Protein AF-A0A957ALJ3-F1 (afdb_monomer_lite)

Foldseek 3Di:
DDDDDPPPPVDPDDDPVLVVVLVVVVVPDPDDDDPVNNVVSSVVVVVVVVVVVVPPDDDDD

Sequence (61 aa):
MTSGDPTETGGIRLSDDDVAYLMNVLRNSSQPVTTQQLIDVLRRQSDQQRGDADGQHSGEA

Radius of gyration: 17.33 Å; chains: 1; bounding box: 33×57×35 Å

Secondary structure (DSSP, 8-state):
-----TT-S---PPPHHHHHHHHHHHHH-SSPPPHHHHHHHHHHHHHHHHHHHTTS-----

Structure (mmCIF, N/CA/C/O backbone):
data_AF-A0A957ALJ3-F1
#
_entry.id   AF-A0A957ALJ3-F1
#
loop_
_atom_site.group_PDB
_atom_site.id
_atom_site.type_symbol
_atom_site.label_atom_id
_atom_site.label_alt_id
_atom_site.label_comp_id
_atom_site.label_asym_id
_atom_site.label_entity_id
_atom_site.label_seq_id
_atom_site.pdbx_PDB_ins_code
_atom_site.Cartn_x
_atom_site.Cartn_y
_atom_site.Cartn_z
_atom_site.occupancy
_atom_site.B_iso_or_equiv
_atom_site.auth_seq_id
_atom_site.auth_comp_id
_atom_site.auth_asym_id
_atom_site.auth_atom_id
_atom_site.pdbx_PDB_model_num
ATOM 1 N N . MET A 1 1 ? 22.077 30.836 -10.066 1.00 40.66 1 MET A N 1
ATOM 2 C CA . MET A 1 1 ? 20.841 30.475 -9.343 1.00 40.66 1 MET A CA 1
ATOM 3 C C . MET A 1 1 ? 20.118 29.484 -10.238 1.00 40.66 1 MET A C 1
ATOM 5 O O . MET A 1 1 ? 19.526 29.907 -11.217 1.00 40.66 1 MET A O 1
ATOM 9 N N . THR A 1 2 ? 20.343 28.184 -10.033 1.00 46.19 2 THR A N 1
ATOM 10 C CA . THR A 1 2 ? 19.735 27.133 -10.862 1.00 46.19 2 THR A CA 1
ATOM 11 C C . THR A 1 2 ? 18.404 26.749 -10.226 1.00 46.19 2 THR A C 1
ATOM 13 O O . THR A 1 2 ? 18.368 26.356 -9.060 1.00 46.19 2 THR A O 1
ATOM 16 N N . SER A 1 3 ? 17.310 26.984 -10.943 1.00 49.06 3 SER A N 1
ATOM 17 C CA . SER A 1 3 ? 15.963 26.617 -10.520 1.00 49.06 3 SER A CA 1
ATOM 18 C C . SER A 1 3 ? 15.820 25.108 -10.696 1.00 49.06 3 SER A C 1
ATOM 20 O O . SER A 1 3 ? 15.630 24.638 -11.812 1.00 49.06 3 SER A O 1
ATOM 22 N N . GLY A 1 4 ? 15.987 24.348 -9.613 1.00 54.28 4 GLY A N 1
ATOM 23 C CA . GLY A 1 4 ? 15.591 22.943 -9.587 1.00 54.28 4 GLY A CA 1
ATOM 24 C C . GLY A 1 4 ? 14.072 22.873 -9.687 1.00 54.28 4 GLY A C 1
ATOM 25 O O . GLY A 1 4 ? 13.375 23.413 -8.828 1.00 54.28 4 GLY A O 1
ATOM 26 N N . ASP A 1 5 ? 13.571 22.281 -10.763 1.00 54.25 5 ASP A N 1
ATOM 27 C CA . ASP A 1 5 ? 12.149 22.053 -10.966 1.00 54.25 5 ASP A CA 1
ATOM 28 C C . ASP A 1 5 ? 11.636 21.038 -9.915 1.00 54.25 5 ASP A C 1
ATOM 30 O O . ASP A 1 5 ? 12.198 19.947 -9.799 1.00 54.25 5 ASP A O 1
ATOM 34 N N . PRO A 1 6 ? 10.610 21.364 -9.107 1.00 56.59 6 PRO A N 1
ATOM 35 C CA . PRO A 1 6 ? 10.102 20.472 -8.063 1.00 56.59 6 PRO A CA 1
ATOM 36 C C . PRO A 1 6 ? 9.298 19.272 -8.602 1.00 56.59 6 PRO A C 1
ATOM 38 O O . PRO A 1 6 ? 8.767 18.504 -7.799 1.00 56.59 6 PRO A O 1
ATOM 41 N N . THR A 1 7 ? 9.167 19.099 -9.924 1.00 52.28 7 THR A N 1
ATOM 42 C CA . THR A 1 7 ? 8.336 18.041 -10.524 1.00 52.28 7 THR A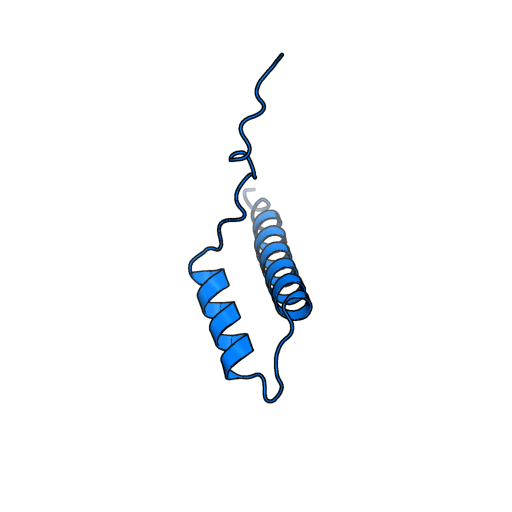 CA 1
ATOM 43 C C . THR A 1 7 ? 9.101 16.787 -10.943 1.00 52.28 7 THR A C 1
ATOM 45 O O . THR A 1 7 ? 8.464 15.757 -11.153 1.00 52.28 7 THR A O 1
ATOM 48 N N . GLU A 1 8 ? 10.440 16.776 -10.912 1.00 48.38 8 GLU A N 1
ATOM 49 C CA . GLU A 1 8 ? 11.232 15.532 -10.972 1.00 48.38 8 GLU A CA 1
ATOM 50 C C . GLU A 1 8 ? 11.269 14.816 -9.609 1.00 48.38 8 GLU A C 1
ATOM 52 O O . GLU A 1 8 ? 12.304 14.397 -9.094 1.00 48.38 8 GLU A O 1
ATOM 57 N N . THR A 1 9 ? 10.098 14.606 -9.011 1.00 53.22 9 THR A N 1
ATOM 58 C CA . THR A 1 9 ? 9.930 13.358 -8.267 1.00 53.22 9 THR A CA 1
ATOM 59 C C . THR A 1 9 ? 9.754 12.312 -9.350 1.00 53.22 9 THR A C 1
ATOM 61 O O . THR A 1 9 ? 8.785 12.384 -10.098 1.00 53.22 9 THR A O 1
ATOM 64 N N . GLY A 1 10 ? 10.709 11.392 -9.514 1.00 52.38 10 GLY A N 1
ATOM 65 C CA . GLY A 1 10 ? 10.506 10.201 -10.339 1.00 52.38 10 GLY A CA 1
ATOM 66 C C . GLY A 1 10 ? 9.254 9.500 -9.825 1.00 52.38 10 GLY A C 1
ATOM 67 O O . GLY A 1 10 ? 9.307 8.785 -8.827 1.00 52.38 10 GLY A O 1
ATOM 68 N N . GLY A 1 11 ? 8.107 9.855 -10.403 1.00 57.94 11 GLY A N 1
ATOM 69 C CA . GLY A 1 11 ? 6.817 9.626 -9.786 1.00 57.94 11 GLY A CA 1
ATOM 70 C C . GLY A 1 11 ? 6.607 8.134 -9.710 1.00 57.94 11 GLY A C 1
ATOM 71 O O . GLY A 1 11 ? 6.593 7.471 -10.747 1.00 57.94 11 GLY A O 1
ATOM 72 N N . ILE A 1 12 ? 6.478 7.607 -8.494 1.00 69.88 12 ILE A N 1
ATOM 73 C CA . ILE A 1 12 ? 6.115 6.209 -8.300 1.00 69.88 12 ILE A CA 1
ATOM 74 C C . ILE A 1 12 ? 4.745 6.040 -8.957 1.00 69.88 12 ILE A C 1
ATOM 76 O O . ILE A 1 12 ? 3.728 6.505 -8.442 1.00 69.88 12 ILE A O 1
ATOM 80 N N . ARG A 1 13 ? 4.742 5.450 -10.152 1.00 80.38 13 ARG A N 1
ATOM 81 C CA . ARG A 1 13 ? 3.537 5.111 -10.897 1.00 80.38 13 ARG A CA 1
ATOM 82 C C . ARG A 1 13 ? 3.109 3.729 -10.451 1.00 80.38 13 ARG A C 1
ATOM 84 O O . ARG A 1 13 ? 3.847 2.769 -10.637 1.00 80.38 13 ARG A O 1
ATOM 91 N N . LEU A 1 14 ? 1.923 3.662 -9.866 1.00 82.69 14 LEU A N 1
ATOM 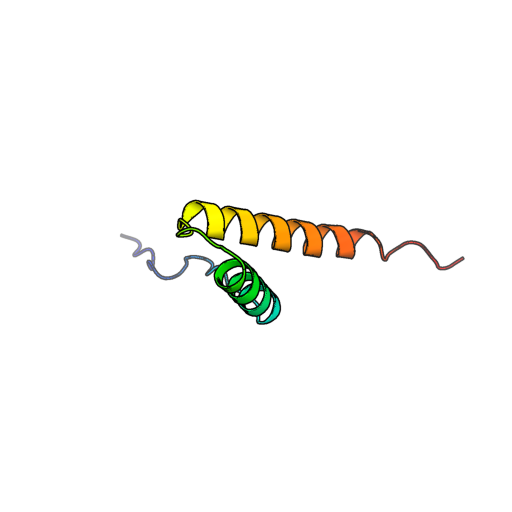92 C CA . LEU A 1 14 ? 1.257 2.399 -9.593 1.00 82.69 14 LEU A CA 1
ATOM 93 C C . LEU A 1 14 ? 0.729 1.835 -10.913 1.00 82.69 14 LEU A C 1
ATOM 95 O O . LEU A 1 14 ? 0.148 2.576 -11.712 1.00 82.69 14 LEU A O 1
ATOM 99 N N . SER A 1 15 ? 0.958 0.547 -11.142 1.00 87.88 15 SER A N 1
ATOM 100 C CA . SER A 1 15 ? 0.323 -0.199 -12.226 1.00 87.88 15 SER A CA 1
ATOM 101 C C . SER A 1 15 ? -1.139 -0.513 -11.891 1.00 87.88 15 SER A C 1
ATOM 103 O O . SER A 1 15 ? -1.561 -0.418 -10.735 1.00 87.88 15 SER A O 1
ATOM 105 N N . ASP A 1 16 ? -1.927 -0.910 -12.892 1.00 90.19 16 ASP A N 1
ATOM 106 C CA . ASP A 1 16 ? -3.300 -1.380 -12.670 1.00 90.19 16 ASP A CA 1
ATOM 107 C C . ASP A 1 16 ? -3.352 -2.579 -11.703 1.00 90.19 16 ASP A C 1
ATOM 109 O O . ASP A 1 16 ? -4.246 -2.647 -10.856 1.00 90.19 16 ASP A O 1
ATOM 113 N N . ASP A 1 17 ? -2.359 -3.475 -11.755 1.00 89.50 17 ASP A N 1
ATOM 114 C CA . ASP A 1 17 ? -2.226 -4.604 -10.825 1.00 89.50 17 ASP A CA 1
ATOM 115 C C . ASP A 1 17 ? -1.976 -4.148 -9.380 1.00 89.50 17 ASP A C 1
ATOM 117 O O . ASP A 1 17 ? -2.554 -4.699 -8.438 1.00 89.50 17 ASP A O 1
ATOM 121 N N . ASP A 1 18 ? -1.157 -3.111 -9.182 1.00 87.94 18 ASP A N 1
ATOM 122 C CA . ASP A 1 18 ? -0.911 -2.533 -7.855 1.00 87.94 18 ASP A CA 1
ATOM 123 C C . ASP A 1 18 ? -2.192 -1.922 -7.273 1.00 87.94 18 ASP A C 1
ATOM 125 O O . ASP A 1 18 ? -2.514 -2.108 -6.096 1.00 87.94 18 ASP A O 1
ATOM 129 N N . VAL A 1 19 ? -2.978 -1.228 -8.104 1.00 90.81 19 VAL A N 1
ATOM 130 C CA . VAL A 1 19 ? -4.261 -0.637 -7.696 1.00 90.81 19 VAL A CA 1
ATOM 131 C C . VAL A 1 19 ? -5.287 -1.721 -7.366 1.00 90.81 19 VAL A C 1
ATOM 133 O O . VAL A 1 19 ? -5.970 -1.627 -6.342 1.00 90.81 19 VAL A O 1
ATOM 136 N N . ALA A 1 20 ? -5.395 -2.763 -8.191 1.00 92.69 20 ALA A N 1
ATOM 137 C CA . ALA A 1 20 ? -6.309 -3.877 -7.954 1.00 92.69 20 ALA A CA 1
ATOM 138 C C . ALA A 1 20 ? -5.987 -4.599 -6.638 1.00 92.69 20 ALA A C 1
ATOM 140 O O . ALA A 1 20 ? -6.887 -4.874 -5.834 1.00 92.69 20 ALA A O 1
ATOM 141 N N . TYR A 1 21 ? -4.702 -4.843 -6.378 1.00 90.44 21 TYR A N 1
ATOM 142 C CA . TYR A 1 21 ? -4.245 -5.435 -5.128 1.00 90.44 21 TYR A CA 1
ATOM 143 C C . TYR A 1 21 ? -4.550 -4.540 -3.923 1.00 90.44 21 TYR A C 1
ATOM 145 O O . TYR A 1 21 ? -5.109 -5.016 -2.930 1.00 90.44 21 TYR A O 1
ATOM 153 N N . LEU A 1 22 ? -4.28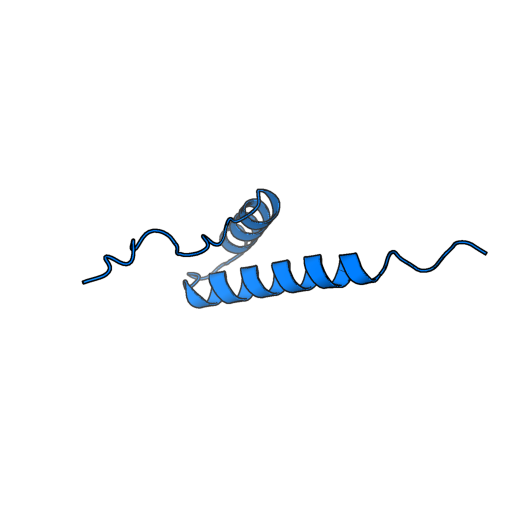7 -3.234 -4.024 1.00 90.31 22 LEU A N 1
ATOM 154 C CA . LEU A 1 22 ? -4.589 -2.275 -2.962 1.00 90.31 22 LEU A CA 1
ATOM 155 C C . LEU A 1 22 ? -6.082 -2.260 -2.615 1.00 90.31 22 LEU A C 1
ATOM 157 O O . LEU A 1 22 ? -6.458 -2.293 -1.442 1.00 90.31 22 LEU A O 1
ATOM 161 N N . MET A 1 23 ? -6.942 -2.267 -3.634 1.00 92.50 23 MET A N 1
ATOM 162 C CA . MET A 1 23 ? -8.394 -2.310 -3.455 1.00 92.50 23 MET A CA 1
ATOM 163 C C . MET A 1 23 ? -8.851 -3.612 -2.798 1.00 92.50 23 MET A C 1
ATOM 165 O O . MET A 1 23 ? -9.771 -3.598 -1.979 1.00 92.50 23 MET A O 1
ATOM 169 N N . ASN A 1 24 ? -8.199 -4.732 -3.108 1.00 92.44 24 ASN A N 1
ATOM 170 C CA . ASN A 1 24 ? -8.464 -5.997 -2.438 1.00 92.44 24 ASN A CA 1
ATOM 171 C C . ASN A 1 24 ? -8.048 -5.954 -0.957 1.00 92.44 24 ASN A C 1
ATOM 173 O O . ASN A 1 24 ? -8.814 -6.381 -0.096 1.00 92.44 24 ASN A O 1
ATOM 177 N N . VAL A 1 25 ? -6.881 -5.390 -0.637 1.00 90.56 25 VAL A N 1
ATOM 178 C CA . VAL A 1 25 ? -6.411 -5.225 0.751 1.00 90.56 25 VAL A CA 1
ATOM 179 C C . VAL A 1 25 ? -7.379 -4.358 1.551 1.00 90.56 25 VAL A C 1
ATOM 181 O O . VAL A 1 25 ? -7.812 -4.752 2.632 1.00 90.56 25 VAL A O 1
ATOM 184 N N . LEU A 1 26 ? -7.786 -3.217 0.993 1.00 91.69 26 LEU A N 1
ATOM 185 C CA . LEU A 1 26 ? -8.748 -2.317 1.626 1.00 91.69 26 LEU A CA 1
ATOM 186 C C . LEU A 1 26 ? -10.112 -2.981 1.835 1.00 91.69 26 LEU A C 1
ATOM 188 O O . LEU A 1 26 ? -10.704 -2.833 2.899 1.00 91.69 26 LEU A O 1
ATOM 192 N N . ARG A 1 27 ? -10.600 -3.746 0.850 1.00 92.25 27 ARG A N 1
ATOM 193 C CA . ARG A 1 27 ? -11.885 -4.454 0.940 1.00 92.25 27 ARG A CA 1
ATOM 194 C C . ARG A 1 27 ? -11.889 -5.539 2.018 1.00 92.25 27 ARG A C 1
ATOM 196 O O . ARG A 1 27 ? -12.917 -5.746 2.653 1.00 92.25 27 ARG A O 1
ATOM 203 N N . ASN A 1 28 ? -10.775 -6.247 2.195 1.00 92.38 28 ASN A N 1
ATOM 204 C CA . ASN A 1 28 ? -10.673 -7.352 3.153 1.00 92.38 28 ASN A CA 1
ATOM 205 C C . ASN A 1 28 ? -10.217 -6.904 4.550 1.00 92.38 28 ASN A C 1
ATOM 207 O O . ASN A 1 28 ? -10.254 -7.701 5.488 1.00 92.38 28 ASN A O 1
ATOM 211 N N . SER A 1 29 ? -9.790 -5.650 4.711 1.00 89.69 29 SER A N 1
ATOM 212 C CA . SER A 1 29 ? -9.404 -5.131 6.018 1.00 89.69 29 SER A CA 1
ATOM 213 C C . SER A 1 29 ? -10.641 -4.851 6.867 1.00 89.69 29 SER A C 1
ATOM 215 O O . SER A 1 29 ? -11.456 -3.987 6.556 1.00 89.69 29 SER A O 1
ATOM 217 N N . SER A 1 30 ? -10.762 -5.557 7.988 1.00 90.69 30 SER A N 1
ATOM 218 C CA . SER A 1 30 ? -11.796 -5.313 9.002 1.00 90.69 30 SER A CA 1
ATOM 219 C C . SER A 1 30 ? -11.491 -4.108 9.901 1.00 90.69 30 SER A C 1
ATOM 221 O O . SER A 1 30 ? -12.318 -3.730 10.729 1.00 90.69 30 S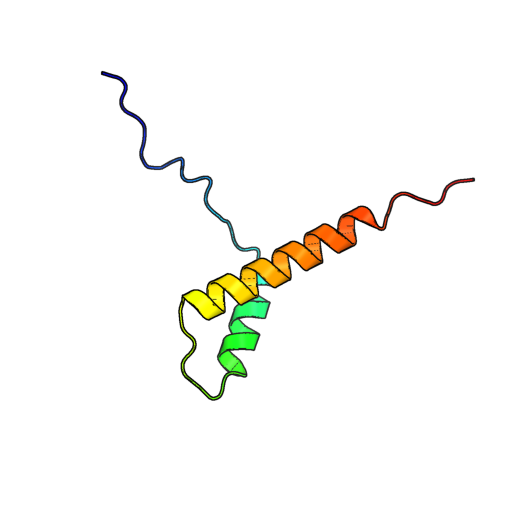ER A O 1
ATOM 223 N N . GLN A 1 31 ? -10.304 -3.511 9.754 1.00 91.50 31 GLN A N 1
ATOM 224 C CA . GLN A 1 31 ? -9.823 -2.376 10.538 1.00 91.50 31 GLN A CA 1
ATOM 225 C C . GLN A 1 31 ? -9.353 -1.236 9.620 1.00 91.50 31 GLN A C 1
ATOM 227 O O . GLN A 1 31 ? -8.956 -1.495 8.478 1.00 91.50 31 GLN A O 1
ATOM 232 N N . PRO A 1 32 ? -9.359 0.022 10.099 1.00 91.12 32 PRO A N 1
ATOM 233 C CA . PRO A 1 32 ? -8.805 1.145 9.351 1.00 91.12 32 PRO A CA 1
ATOM 234 C C . PRO A 1 32 ? -7.342 0.885 8.981 1.00 91.12 32 PRO A C 1
ATOM 236 O O . PRO A 1 32 ? -6.531 0.557 9.846 1.00 91.12 32 PRO A O 1
ATOM 239 N N . VAL A 1 33 ? -7.009 1.042 7.701 1.0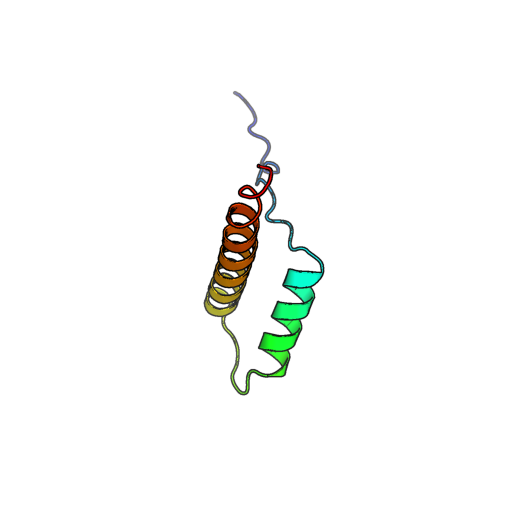0 92.44 33 VAL A N 1
ATOM 240 C CA . VAL A 1 33 ? -5.643 0.850 7.204 1.00 92.44 33 VAL A CA 1
ATOM 241 C C . VAL A 1 33 ? -4.906 2.183 7.228 1.00 92.44 33 VAL A C 1
ATOM 243 O O . VAL A 1 33 ? -5.422 3.196 6.753 1.00 92.44 33 VAL A O 1
ATOM 246 N N . THR A 1 34 ? -3.694 2.193 7.778 1.00 94.25 34 THR A N 1
ATOM 247 C CA . THR A 1 34 ? -2.850 3.390 7.787 1.00 94.25 34 THR A CA 1
ATOM 248 C C . THR A 1 34 ? -2.098 3.546 6.469 1.00 94.25 34 THR A C 1
ATOM 250 O O . THR A 1 34 ? -1.809 2.578 5.764 1.00 94.25 34 THR A O 1
ATOM 253 N N . THR A 1 35 ? -1.694 4.776 6.156 1.00 90.19 35 THR A N 1
ATOM 254 C CA . THR A 1 35 ? -0.867 5.056 4.975 1.00 90.19 35 THR A CA 1
ATOM 255 C C . THR A 1 35 ? 0.434 4.251 4.975 1.00 90.19 35 THR A C 1
ATOM 257 O O . THR A 1 35 ? 0.858 3.784 3.925 1.00 90.19 35 THR A O 1
ATOM 260 N N . GLN A 1 36 ? 1.052 4.033 6.141 1.00 92.50 36 GLN A N 1
ATOM 261 C CA . GLN A 1 36 ? 2.277 3.231 6.252 1.00 92.50 36 GLN A CA 1
ATOM 262 C C . GLN A 1 36 ? 2.030 1.764 5.896 1.00 92.50 36 GLN A C 1
ATOM 264 O O . GLN A 1 36 ? 2.782 1.200 5.110 1.00 92.50 36 GLN A O 1
ATOM 269 N N . GLN A 1 37 ? 0.932 1.179 6.382 1.00 91.12 37 GLN A N 1
ATOM 270 C CA . GLN A 1 37 ? 0.557 -0.191 6.027 1.00 91.12 37 GLN A CA 1
ATOM 271 C C . GLN A 1 37 ? 0.301 -0.334 4.522 1.00 91.12 37 GLN A C 1
ATOM 273 O O . GLN A 1 37 ? 0.721 -1.321 3.928 1.00 91.12 37 GLN A O 1
ATOM 278 N N . LEU A 1 38 ? -0.331 0.661 3.888 1.00 89.88 38 LEU A N 1
ATOM 279 C CA . LEU A 1 38 ? -0.527 0.680 2.432 1.00 89.88 38 LEU A CA 1
ATOM 280 C C . LEU A 1 38 ? 0.813 0.723 1.681 1.00 89.88 38 LEU A C 1
ATOM 282 O O . LEU A 1 38 ? 0.997 -0.013 0.715 1.00 89.88 38 LEU A O 1
ATOM 286 N N . ILE A 1 39 ? 1.762 1.543 2.143 1.00 88.50 39 ILE A N 1
ATOM 287 C CA . ILE A 1 39 ? 3.106 1.637 1.552 1.00 88.50 39 ILE A CA 1
ATOM 288 C C . ILE A 1 39 ? 3.861 0.310 1.687 1.00 88.50 39 ILE A C 1
ATOM 290 O O . ILE A 1 39 ? 4.471 -0.143 0.720 1.00 88.50 39 ILE A O 1
ATOM 294 N N . ASP A 1 40 ? 3.811 -0.327 2.858 1.00 90.00 40 ASP A N 1
ATOM 295 C CA . ASP A 1 40 ? 4.492 -1.603 3.106 1.00 90.00 40 ASP A CA 1
ATOM 296 C C . ASP A 1 40 ? 3.936 -2.728 2.226 1.00 90.00 40 ASP A C 1
ATOM 298 O O . ASP A 1 40 ? 4.686 -3.539 1.678 1.00 90.00 40 ASP A O 1
ATOM 302 N N . VAL A 1 41 ? 2.614 -2.751 2.058 1.00 89.69 41 VAL A N 1
ATOM 303 C CA . VAL A 1 41 ? 1.899 -3.698 1.198 1.00 89.69 41 VAL A CA 1
ATOM 304 C C . VAL A 1 41 ? 2.316 -3.535 -0.266 1.00 89.69 41 VAL A C 1
ATOM 306 O O . VAL A 1 41 ? 2.656 -4.529 -0.908 1.00 89.69 41 VAL A O 1
ATOM 309 N N . LEU A 1 42 ? 2.359 -2.299 -0.771 1.00 87.94 42 LEU A N 1
ATOM 310 C CA . LEU A 1 42 ? 2.785 -2.004 -2.143 1.00 87.94 42 LEU A CA 1
ATOM 311 C C . LEU A 1 42 ? 4.262 -2.337 -2.370 1.00 87.94 42 LEU A C 1
ATOM 313 O O . LEU A 1 42 ? 4.605 -2.969 -3.363 1.00 87.94 42 LEU A O 1
ATOM 317 N N . ARG A 1 43 ? 5.140 -1.993 -1.419 1.00 87.19 43 ARG A N 1
ATOM 318 C CA . ARG A 1 43 ? 6.564 -2.357 -1.489 1.00 87.19 43 ARG A CA 1
ATOM 319 C C . ARG A 1 43 ? 6.764 -3.862 -1.605 1.00 87.19 43 ARG A C 1
ATOM 321 O O . ARG A 1 43 ? 7.556 -4.298 -2.433 1.00 87.19 43 ARG A O 1
ATOM 328 N N . ARG A 1 44 ? 6.043 -4.650 -0.801 1.00 87.31 44 ARG A N 1
ATOM 329 C CA . ARG A 1 44 ? 6.134 -6.115 -0.844 1.00 87.31 44 ARG A CA 1
ATOM 330 C C . ARG A 1 44 ? 5.691 -6.668 -2.200 1.00 87.31 44 ARG A C 1
ATOM 332 O O . ARG A 1 44 ? 6.359 -7.554 -2.719 1.00 87.31 44 ARG A O 1
ATOM 339 N N . GLN A 1 45 ? 4.617 -6.131 -2.778 1.00 85.00 45 GLN A N 1
ATOM 340 C CA . GLN A 1 45 ? 4.147 -6.528 -4.108 1.00 85.00 45 GLN A CA 1
ATOM 341 C C . GLN A 1 45 ? 5.187 -6.226 -5.196 1.00 85.00 45 GLN A C 1
ATOM 343 O O . GLN A 1 45 ? 5.480 -7.096 -6.015 1.00 85.00 45 GLN A O 1
ATOM 348 N N . SER A 1 46 ? 5.793 -5.034 -5.176 1.00 81.88 46 SER A N 1
ATOM 349 C CA . SER A 1 46 ? 6.835 -4.664 -6.141 1.00 81.88 46 SER A CA 1
ATOM 350 C C . SER A 1 46 ? 8.083 -5.547 -6.029 1.00 81.88 46 SER A C 1
ATOM 352 O O . SER A 1 46 ? 8.669 -5.913 -7.045 1.00 81.88 46 SER A O 1
ATOM 354 N N . ASP A 1 47 ? 8.482 -5.918 -4.808 1.00 83.00 47 ASP A N 1
ATOM 355 C CA . ASP A 1 47 ? 9.596 -6.847 -4.569 1.00 83.00 47 ASP A CA 1
ATOM 356 C C . ASP A 1 47 ? 9.293 -8.244 -5.134 1.00 83.00 47 ASP A C 1
ATOM 358 O O . ASP A 1 47 ? 10.144 -8.853 -5.781 1.00 83.00 47 ASP A O 1
ATOM 362 N N . GLN A 1 48 ? 8.057 -8.729 -4.967 1.00 80.62 48 GLN A N 1
ATOM 363 C CA . GLN A 1 48 ? 7.617 -10.007 -5.537 1.00 80.62 48 GLN A CA 1
ATOM 364 C C . GLN A 1 48 ? 7.629 -9.988 -7.070 1.00 80.62 48 GLN A C 1
ATOM 366 O O . GLN A 1 48 ? 8.121 -10.931 -7.683 1.00 80.62 48 GLN A O 1
ATOM 371 N N . GLN A 1 49 ? 7.151 -8.909 -7.693 1.00 75.25 49 GLN A N 1
ATOM 372 C CA . GLN A 1 49 ? 7.183 -8.752 -9.152 1.00 75.25 49 GLN A CA 1
ATOM 373 C C . GLN A 1 49 ? 8.616 -8.694 -9.699 1.00 75.25 49 GLN A C 1
ATOM 375 O O . GLN A 1 49 ? 8.891 -9.231 -10.770 1.00 75.25 49 GLN A O 1
ATOM 380 N N . ARG A 1 50 ? 9.546 -8.063 -8.970 1.00 70.19 50 ARG A N 1
ATOM 381 C CA . ARG A 1 50 ? 10.968 -8.029 -9.346 1.00 70.19 50 ARG A CA 1
ATOM 382 C C . ARG A 1 50 ? 11.643 -9.388 -9.198 1.00 70.19 50 ARG A C 1
ATOM 384 O O . ARG A 1 50 ? 12.411 -9.763 -10.075 1.00 70.19 50 ARG A O 1
ATOM 391 N N . GLY A 1 51 ? 11.349 -10.119 -8.124 1.00 64.62 51 GLY A N 1
ATOM 392 C CA . GLY A 1 51 ? 11.918 -11.446 -7.883 1.00 64.62 51 GLY A CA 1
ATOM 393 C C . GLY A 1 51 ? 11.489 -12.499 -8.911 1.00 64.62 51 GLY A C 1
ATOM 394 O O . GLY A 1 51 ? 12.265 -13.402 -9.208 1.00 64.62 51 GLY A O 1
ATOM 395 N N . ASP A 1 52 ? 10.295 -12.367 -9.495 1.00 57.88 52 ASP A N 1
ATOM 396 C CA . ASP A 1 52 ? 9.800 -13.280 -10.537 1.00 57.88 52 ASP A CA 1
ATOM 397 C C . ASP A 1 52 ? 10.516 -13.077 -11.893 1.00 57.88 52 ASP A C 1
ATOM 399 O O . ASP A 1 52 ? 10.689 -14.019 -12.670 1.00 57.88 52 ASP A O 1
ATOM 403 N N . ALA A 1 53 ? 11.011 -11.860 -12.156 1.00 56.97 53 ALA A N 1
ATOM 404 C CA . ALA A 1 53 ? 11.700 -11.509 -13.400 1.00 56.97 53 ALA A CA 1
ATOM 405 C C . ALA A 1 53 ? 13.128 -12.086 -13.506 1.00 56.97 53 ALA A C 1
ATOM 407 O O . ALA A 1 53 ? 13.585 -12.376 -14.611 1.00 56.97 53 ALA A O 1
ATOM 408 N N . ASP A 1 54 ? 13.819 -12.309 -12.383 1.00 56.94 54 ASP A N 1
ATOM 409 C CA . ASP A 1 54 ? 15.166 -12.912 -12.350 1.00 56.94 54 ASP A CA 1
ATOM 410 C C . ASP A 1 54 ? 15.149 -14.455 -12.493 1.00 56.94 54 ASP A C 1
ATOM 412 O O . ASP A 1 54 ? 16.197 -15.086 -12.628 1.00 56.94 54 ASP A O 1
ATOM 416 N N . GLY A 1 55 ? 13.968 -15.089 -12.505 1.00 53.62 55 GLY A N 1
ATOM 417 C CA . GLY A 1 55 ? 13.806 -16.546 -12.632 1.00 53.62 55 GLY A CA 1
ATOM 418 C C . GLY A 1 55 ? 13.693 -17.089 -14.065 1.00 53.62 55 GLY A C 1
ATOM 419 O O . GLY A 1 55 ? 13.628 -18.302 -14.252 1.00 53.62 55 GLY A O 1
ATOM 420 N N . GLN A 1 56 ? 13.664 -16.227 -15.087 1.00 49.25 56 GLN A N 1
ATOM 421 C CA . GLN A 1 56 ? 13.440 -16.604 -16.493 1.00 49.25 56 GLN A CA 1
ATOM 422 C C . GLN A 1 56 ? 14.646 -16.254 -17.387 1.00 49.25 56 GLN A C 1
ATOM 424 O O . GLN A 1 56 ? 14.532 -15.516 -18.359 1.00 49.25 56 GLN A O 1
ATOM 429 N N . HIS A 1 57 ? 15.832 -16.793 -17.082 1.00 47.59 57 HIS A N 1
ATOM 430 C CA . HIS A 1 57 ? 16.968 -16.814 -18.022 1.00 47.59 57 HIS A CA 1
ATOM 431 C C . HIS A 1 57 ? 17.887 -18.025 -17.788 1.00 47.59 57 HIS A C 1
ATOM 433 O O . HIS A 1 57 ? 19.078 -17.894 -17.510 1.00 47.59 57 HIS A O 1
ATOM 439 N N . SER A 1 58 ? 17.347 -19.244 -17.817 1.00 54.12 58 SER A N 1
ATOM 440 C CA . SER A 1 58 ? 18.167 -20.463 -17.736 1.00 54.12 58 SER A CA 1
ATOM 441 C C . SER A 1 58 ? 17.479 -21.621 -18.454 1.00 54.12 58 SER A C 1
ATOM 443 O O . SER A 1 58 ? 16.792 -22.421 -17.826 1.00 54.12 58 SER A O 1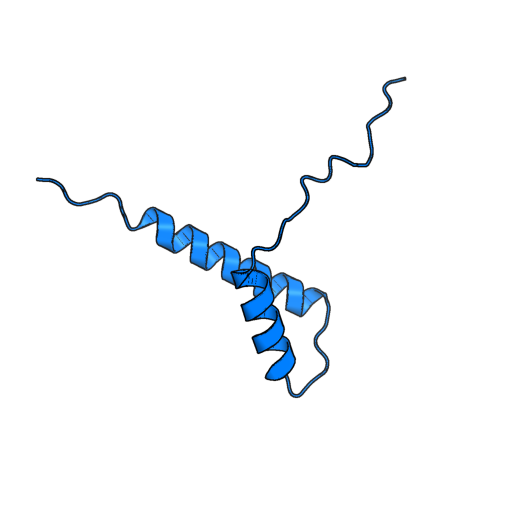
ATOM 445 N N . GLY A 1 59 ? 17.626 -21.707 -19.777 1.00 57.00 59 GLY A N 1
ATOM 446 C CA . GLY A 1 59 ? 17.066 -22.839 -20.513 1.00 57.00 59 GLY A CA 1
ATOM 447 C C . GLY A 1 59 ? 17.135 -22.759 -22.031 1.00 57.00 59 GLY A C 1
ATOM 448 O O . GLY A 1 59 ? 16.097 -22.889 -22.659 1.00 57.00 59 GLY A O 1
ATOM 449 N N . GLU A 1 60 ? 18.324 -22.619 -22.617 1.00 51.91 60 GLU A N 1
ATOM 450 C CA . GLU A 1 60 ? 18.592 -23.193 -23.945 1.00 51.91 60 GLU A CA 1
ATOM 451 C C . GLU A 1 60 ? 19.951 -23.904 -23.891 1.00 51.91 60 GLU A C 1
ATOM 453 O O . GLU A 1 60 ? 20.945 -23.331 -23.439 1.00 51.91 60 GLU A O 1
ATOM 458 N N . ALA A 1 61 ? 19.934 -25.187 -24.256 1.00 55.78 61 ALA A N 1
ATOM 459 C CA . ALA A 1 61 ? 21.052 -26.126 -24.294 1.00 55.78 61 ALA A CA 1
ATOM 460 C C . ALA A 1 61 ? 21.320 -26.539 -25.743 1.00 55.78 61 ALA A C 1
ATOM 462 O O . ALA A 1 61 ? 20.336 -26.577 -26.518 1.00 55.78 61 ALA A O 1
#

pLDDT: mean 75.33, std 17.49, range [40.66, 94.25]